Protein AF-A0A7C6BH05-F1 (afdb_monomer_lite)

Sequence (116 aa):
MIFLFEEFIKAKMDMLSDTINSKFELVKWKLFDVQINGGLKETCELTLNGVPYSNLNSAAKVQAGLDIINTMSAIYEVTAPIFIDNREGVNEIPSMDAQIINLIVTKDDEIKVEVA

Foldseek 3Di:
DVVVVLVVVVVVQVVVQCVVQVLFDFKGWDQWDQDPVRDIDGDTFIDGPNHTLVPDDPQVVQQSVQRVVQSVCVVVVHEDEDEDPPQVVYDDHPDHPYHYDYDHDDPDPDDDDDDD

pLDDT: mean 92.69, std 4.48, range [70.56, 97.38]

Secondary structure (DSSP, 8-state):
-HHHHHHHHHHHHHHHHHHHHTS-SSEEEEEEEE-TTS-EEEEEEEEETTEEGGG--HHHHHHHHHHHHHHHHHHHT----EEETTGGG-S-----SS-EEE------SS------

Radius of gyration: 19.21 Å; chains: 1; bounding box: 48×20×57 Å

Structure (mmCIF, N/CA/C/O backbone):
data_AF-A0A7C6BH05-F1
#
_entry.id   AF-A0A7C6BH05-F1
#
loop_
_atom_site.group_PDB
_atom_site.id
_atom_site.type_symbol
_atom_site.label_atom_id
_atom_site.label_alt_id
_atom_site.label_comp_id
_atom_site.label_asym_id
_atom_site.label_entity_id
_atom_site.label_seq_id
_atom_site.pdbx_PDB_ins_code
_atom_site.Cartn_x
_atom_site.Cartn_y
_atom_site.Cartn_z
_atom_site.occupancy
_atom_site.B_iso_or_equiv
_atom_site.auth_seq_id
_atom_site.auth_comp_id
_atom_site.auth_asym_id
_atom_site.auth_atom_id
_atom_site.pdbx_PDB_model_num
ATOM 1 N N . MET A 1 1 ? -22.253 6.298 33.445 1.00 70.56 1 MET A N 1
ATOM 2 C CA . MET A 1 1 ? -22.791 6.907 32.207 1.00 70.56 1 MET A CA 1
ATOM 3 C C . MET A 1 1 ? -21.663 7.340 31.274 1.00 70.56 1 MET A C 1
ATOM 5 O O . MET A 1 1 ? -21.653 6.856 30.157 1.00 70.56 1 MET A O 1
ATOM 9 N N . ILE A 1 2 ? -20.679 8.129 31.734 1.00 83.62 2 ILE A N 1
ATOM 10 C CA . ILE A 1 2 ? -19.485 8.524 30.945 1.00 83.62 2 ILE A CA 1
ATOM 11 C C . ILE A 1 2 ? -18.698 7.311 30.413 1.00 83.62 2 ILE A C 1
ATOM 13 O O . ILE A 1 2 ? -18.472 7.224 29.215 1.00 83.62 2 ILE A O 1
ATOM 17 N N . PHE A 1 3 ? -18.419 6.320 31.266 1.00 84.75 3 PHE A N 1
ATOM 18 C CA . PHE A 1 3 ? -17.735 5.079 30.869 1.00 84.75 3 PHE A CA 1
ATOM 19 C C . PHE A 1 3 ? -18.395 4.352 29.678 1.00 84.75 3 PHE A C 1
ATOM 21 O O . PHE A 1 3 ? -17.718 3.937 28.748 1.00 84.75 3 PHE A O 1
ATOM 28 N N . LEU A 1 4 ? -19.731 4.249 29.662 1.00 89.88 4 LEU A N 1
ATOM 29 C CA . LEU A 1 4 ? -20.449 3.570 28.576 1.00 89.88 4 LEU A CA 1
ATOM 30 C C . LEU A 1 4 ? -20.361 4.347 27.252 1.00 89.88 4 LEU A C 1
ATOM 32 O O . LEU A 1 4 ? -20.311 3.743 26.185 1.00 89.88 4 LEU A O 1
ATOM 36 N N . PHE A 1 5 ? -20.330 5.682 27.315 1.00 88.62 5 PHE A N 1
ATOM 37 C CA . PHE A 1 5 ? -20.104 6.511 26.131 1.00 88.62 5 PHE A CA 1
ATOM 38 C C . PHE A 1 5 ? -18.683 6.341 25.585 1.00 88.62 5 PHE A C 1
ATOM 40 O O . PHE A 1 5 ? -18.516 6.243 24.373 1.00 88.62 5 PHE A O 1
ATOM 47 N N . GLU A 1 6 ? -17.676 6.266 26.456 1.00 85.06 6 GLU A N 1
ATOM 48 C CA . GLU A 1 6 ? -16.287 6.015 26.055 1.00 85.06 6 GLU A CA 1
ATOM 49 C C . GLU A 1 6 ? -16.129 4.638 25.395 1.00 85.06 6 GLU A C 1
ATOM 51 O O . GLU A 1 6 ? -15.540 4.543 24.318 1.00 85.06 6 GLU A O 1
ATOM 56 N N . GLU A 1 7 ? -16.727 3.586 25.969 1.00 88.62 7 GLU A N 1
ATOM 57 C CA . GLU A 1 7 ? -16.726 2.251 25.356 1.00 88.62 7 GLU A CA 1
ATOM 58 C C . GLU A 1 7 ? -17.456 2.221 24.010 1.00 88.62 7 GLU A C 1
ATOM 60 O O . GLU A 1 7 ? -16.966 1.611 23.060 1.00 88.62 7 GLU A O 1
ATOM 65 N N . PHE A 1 8 ? -18.590 2.918 23.886 1.00 91.31 8 PHE A N 1
ATOM 66 C CA . PHE A 1 8 ? -19.301 3.029 22.613 1.00 91.31 8 PHE A CA 1
ATOM 67 C C . PHE A 1 8 ? -18.447 3.709 21.535 1.00 91.31 8 PHE A C 1
ATOM 69 O O . PHE A 1 8 ? -18.391 3.231 20.400 1.00 91.31 8 PHE A O 1
ATOM 76 N N . ILE A 1 9 ? -17.771 4.814 21.876 1.00 88.00 9 ILE A N 1
ATOM 77 C CA . ILE A 1 9 ? -16.883 5.515 20.939 1.00 88.00 9 ILE A CA 1
ATOM 78 C C . ILE A 1 9 ? -15.748 4.584 20.516 1.00 88.00 9 ILE A C 1
ATOM 80 O O . ILE A 1 9 ? -15.490 4.466 19.321 1.00 88.00 9 ILE A O 1
ATOM 84 N N . LYS A 1 10 ? -15.118 3.884 21.463 1.00 87.75 10 LYS A N 1
ATOM 85 C CA . LYS A 1 10 ? -14.042 2.937 21.164 1.00 87.75 10 LYS A CA 1
ATOM 86 C C . LYS A 1 10 ? -14.503 1.825 20.223 1.00 87.75 10 LYS A C 1
ATOM 88 O O . LYS A 1 10 ? -13.908 1.659 19.165 1.00 87.75 10 LYS A O 1
ATOM 93 N N . ALA A 1 11 ? -15.615 1.159 20.535 1.00 91.81 11 ALA A N 1
ATOM 94 C CA . ALA A 1 11 ? -16.168 0.104 19.689 1.00 91.81 11 ALA A CA 1
ATOM 95 C C . ALA A 1 11 ? -16.495 0.606 18.272 1.00 91.81 11 ALA A C 1
ATOM 97 O O . ALA A 1 11 ? -16.188 -0.061 17.286 1.00 91.81 11 ALA A O 1
ATOM 98 N N . LYS A 1 12 ? -17.065 1.812 18.146 1.00 91.94 12 LYS A N 1
ATOM 99 C CA . LYS A 1 12 ? -17.323 2.438 16.841 1.00 91.94 12 LYS A CA 1
ATOM 100 C C . LYS A 1 12 ? -16.030 2.658 16.046 1.00 91.94 12 LYS A C 1
ATOM 102 O O . LYS A 1 12 ? -16.024 2.447 14.834 1.00 91.94 12 LYS A O 1
ATOM 107 N N . MET A 1 13 ? -14.961 3.102 16.704 1.00 89.31 13 MET A N 1
ATOM 108 C CA . MET A 1 13 ? -13.676 3.357 16.048 1.00 89.31 13 MET A CA 1
ATOM 109 C C . MET A 1 13 ? -12.949 2.077 15.655 1.00 89.31 13 MET A C 1
ATOM 111 O O . MET A 1 13 ? -12.366 2.029 14.570 1.00 89.31 13 MET A O 1
ATOM 115 N N . ASP A 1 14 ? -13.043 1.037 16.479 1.00 90.81 14 ASP A N 1
ATOM 116 C CA . ASP A 1 14 ? -12.522 -0.290 16.157 1.00 90.81 14 ASP A CA 1
ATOM 117 C C . ASP A 1 14 ? -13.233 -0.836 14.907 1.00 90.81 14 ASP A C 1
ATOM 119 O O . ASP A 1 14 ? -12.581 -1.164 13.919 1.00 90.81 14 ASP A O 1
ATOM 123 N N . MET A 1 15 ? -14.571 -0.773 14.863 1.00 94.62 15 MET A N 1
ATOM 124 C CA . MET A 1 15 ? -15.352 -1.189 13.689 1.00 94.62 15 MET A CA 1
ATOM 125 C C . MET A 1 15 ? -14.996 -0.412 12.413 1.00 94.62 15 MET A C 1
ATOM 127 O O . MET A 1 15 ? -14.939 -0.989 11.323 1.00 94.62 15 MET A O 1
ATOM 131 N N . LEU A 1 16 ? -14.778 0.903 12.521 1.00 92.81 16 LEU A N 1
ATOM 132 C CA . LEU A 1 16 ? -14.379 1.731 11.381 1.00 92.81 16 LEU A CA 1
ATOM 133 C C . LEU A 1 16 ? -12.982 1.344 10.881 1.00 92.81 16 LEU A C 1
ATOM 135 O O . LEU A 1 16 ? -12.777 1.200 9.674 1.00 92.81 16 LEU A O 1
ATOM 139 N N . SER A 1 17 ? -12.047 1.146 11.810 1.00 92.94 17 SER A N 1
ATOM 140 C CA . SER A 1 17 ? -10.678 0.732 11.506 1.00 92.94 17 SER A CA 1
ATOM 141 C C . SER A 1 17 ? -10.660 -0.639 10.839 1.00 92.94 17 SER A C 1
ATOM 143 O O . SER A 1 17 ? -10.009 -0.796 9.810 1.00 92.94 17 SER A O 1
ATOM 145 N N . ASP A 1 18 ? -11.432 -1.600 11.345 1.00 95.75 18 ASP A N 1
ATOM 146 C CA . ASP A 1 18 ? -11.565 -2.936 10.759 1.00 95.75 18 ASP A CA 1
ATOM 147 C C . ASP A 1 18 ? -12.172 -2.879 9.356 1.00 95.75 18 ASP A C 1
ATOM 149 O O . ASP A 1 18 ? -11.672 -3.516 8.429 1.00 95.75 18 ASP A O 1
ATOM 153 N N . THR A 1 19 ? -13.210 -2.061 9.164 1.00 96.12 19 THR A N 1
ATOM 154 C CA . THR A 1 19 ? -13.851 -1.887 7.853 1.00 96.12 19 THR A CA 1
ATOM 155 C C . THR A 1 19 ? -12.861 -1.351 6.823 1.00 96.12 19 THR A C 1
ATOM 157 O O . THR A 1 19 ? -12.772 -1.893 5.722 1.00 96.12 19 THR A O 1
ATOM 160 N N . ILE A 1 20 ? -12.088 -0.319 7.171 1.00 95.31 20 ILE A N 1
ATOM 161 C CA . ILE A 1 20 ? -11.079 0.262 6.278 1.00 95.31 20 ILE A CA 1
ATOM 162 C C . ILE A 1 20 ? -9.959 -0.748 6.022 1.00 95.31 20 ILE A C 1
ATOM 164 O O . ILE A 1 20 ? -9.639 -1.037 4.873 1.00 95.31 20 ILE A O 1
ATOM 168 N N . ASN A 1 21 ? -9.419 -1.356 7.076 1.00 96.88 21 ASN A N 1
ATOM 169 C CA . ASN A 1 21 ? -8.314 -2.307 6.987 1.00 96.88 21 ASN A CA 1
ATOM 170 C C . ASN A 1 21 ? -8.676 -3.633 6.315 1.00 96.88 21 ASN A C 1
ATOM 172 O O . ASN A 1 21 ? -7.767 -4.356 5.913 1.00 96.88 21 ASN A O 1
ATOM 176 N N . SER A 1 22 ? -9.965 -3.953 6.175 1.00 96.94 22 SER A N 1
ATOM 177 C CA . SER A 1 22 ? -10.439 -5.102 5.393 1.00 96.94 22 SER A CA 1
ATOM 178 C C . SER A 1 22 ? -10.264 -4.928 3.881 1.00 96.94 22 SER A C 1
ATOM 180 O O . SER A 1 22 ? -10.376 -5.904 3.147 1.00 96.94 22 SER A O 1
ATOM 182 N N . LYS A 1 23 ? -10.017 -3.698 3.407 1.00 96.50 23 LYS A N 1
ATOM 183 C CA . LYS A 1 23 ? -9.832 -3.389 1.981 1.00 96.50 23 LYS A CA 1
ATOM 184 C C . LYS A 1 23 ? -8.390 -3.527 1.504 1.00 96.50 23 LYS A C 1
ATOM 186 O O . LYS A 1 23 ? -8.190 -3.668 0.309 1.00 96.50 23 LYS A O 1
ATOM 191 N N . PHE A 1 24 ? -7.432 -3.481 2.425 1.00 96.56 24 PHE A N 1
ATOM 192 C CA . PHE A 1 24 ? -6.000 -3.499 2.136 1.00 96.56 24 PHE A CA 1
ATOM 193 C C . PHE A 1 24 ? -5.409 -4.861 2.493 1.00 96.56 24 PHE A C 1
ATOM 195 O O . PHE A 1 24 ? -5.662 -5.386 3.589 1.00 96.56 24 PHE A O 1
ATOM 202 N N . GLU A 1 25 ? -4.598 -5.417 1.596 1.00 94.25 25 GLU A N 1
ATOM 203 C CA . GLU A 1 25 ? -3.981 -6.728 1.795 1.00 94.25 25 GLU A CA 1
ATOM 204 C C . GLU A 1 25 ? -2.744 -6.632 2.689 1.00 94.25 25 GLU A C 1
ATOM 206 O O . GLU A 1 25 ? -2.532 -7.489 3.551 1.00 94.25 25 GLU A O 1
ATOM 211 N N . LEU A 1 26 ? -1.952 -5.569 2.526 1.00 95.12 26 LEU A N 1
ATOM 212 C CA . LEU A 1 26 ? -0.657 -5.407 3.184 1.00 95.12 26 LEU A CA 1
ATOM 213 C C . LEU A 1 26 ? -0.686 -4.317 4.255 1.00 95.12 26 LEU A C 1
ATOM 215 O O . LEU A 1 26 ? -0.314 -4.557 5.408 1.00 95.12 26 LEU A O 1
ATOM 219 N N . VAL A 1 27 ? -1.098 -3.105 3.889 1.00 97.06 27 VAL A N 1
ATOM 220 C CA . VAL A 1 27 ? -1.032 -1.951 4.785 1.00 97.06 27 VAL A CA 1
ATOM 221 C C . VAL A 1 27 ? -2.176 -1.969 5.788 1.00 97.06 27 VAL A C 1
ATOM 223 O O . VAL A 1 27 ? -3.266 -2.488 5.541 1.00 97.06 27 VAL A O 1
ATOM 226 N N . LYS A 1 28 ? -1.930 -1.367 6.950 1.00 97.12 28 LYS A N 1
ATOM 227 C CA . LYS A 1 28 ? -2.948 -1.114 7.967 1.00 97.12 28 LYS A CA 1
ATOM 228 C C . LYS A 1 28 ? -2.940 0.354 8.347 1.00 97.12 28 LYS A C 1
ATOM 230 O O . LYS A 1 28 ? -1.892 0.935 8.620 1.00 97.12 28 LYS A O 1
ATOM 235 N N . TRP A 1 29 ? -4.124 0.934 8.396 1.00 96.19 29 TRP A N 1
ATOM 236 C CA . TRP A 1 29 ? -4.388 2.286 8.838 1.00 96.19 29 TRP A CA 1
ATOM 237 C C . TRP A 1 29 ? -4.716 2.286 10.319 1.00 96.19 29 TRP A C 1
ATOM 239 O O . TRP A 1 29 ? -5.667 1.646 10.778 1.00 96.19 29 TRP A O 1
ATOM 249 N N . LYS A 1 30 ? -3.927 3.048 11.062 1.00 93.62 30 LYS A N 1
ATOM 250 C CA . LYS A 1 30 ? -4.217 3.447 12.426 1.00 93.62 30 LYS A CA 1
ATOM 251 C C . LYS A 1 30 ? -4.937 4.786 12.366 1.00 93.62 30 LYS A C 1
ATOM 253 O O . LYS A 1 30 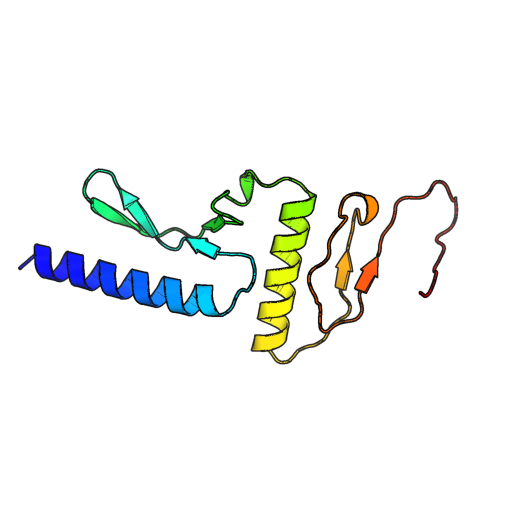? -4.347 5.797 11.996 1.00 93.62 30 LYS A O 1
ATOM 258 N N . LEU A 1 31 ? -6.223 4.774 12.694 1.00 93.56 31 LEU A N 1
ATOM 259 C CA . LEU A 1 31 ? -7.091 5.954 12.615 1.00 93.56 31 LEU A CA 1
ATOM 260 C C . LEU A 1 31 ? -7.228 6.669 13.964 1.00 93.56 31 LEU A C 1
ATOM 262 O O . LEU A 1 31 ? -7.648 7.820 14.030 1.00 93.56 31 LEU A O 1
ATOM 266 N N . PHE A 1 32 ? -6.859 5.995 15.057 1.00 91.38 32 PHE A N 1
ATOM 267 C CA . PHE A 1 32 ? -6.931 6.549 16.405 1.00 91.38 32 PHE A CA 1
ATOM 268 C C . PHE A 1 32 ? -5.735 6.095 17.246 1.00 91.38 32 PHE A C 1
ATOM 270 O O . PHE A 1 32 ? -5.233 4.979 17.114 1.00 91.38 32 PHE A O 1
ATOM 277 N N . ASP A 1 33 ? -5.281 6.987 18.117 1.00 89.88 33 ASP A N 1
ATOM 278 C CA . ASP A 1 33 ? -4.292 6.742 19.157 1.00 89.88 33 ASP A CA 1
ATOM 279 C C . ASP A 1 33 ? -4.984 6.602 20.509 1.00 89.88 33 ASP A C 1
ATOM 281 O O . ASP A 1 33 ? -5.815 7.436 20.875 1.00 89.88 33 ASP A O 1
ATOM 285 N N . VAL A 1 34 ? -4.593 5.587 21.281 1.00 86.44 34 VAL A N 1
ATOM 286 C CA . VAL A 1 34 ? -5.002 5.453 22.682 1.00 86.44 34 VAL A CA 1
ATOM 287 C C . VAL A 1 34 ? -3.960 6.149 23.550 1.00 86.44 34 VAL A C 1
ATOM 289 O O . VAL A 1 34 ? -2.804 5.735 23.620 1.00 86.44 34 VAL A O 1
ATOM 292 N N . GLN A 1 35 ? -4.364 7.233 24.202 1.00 86.06 35 GLN A N 1
ATOM 293 C CA . GLN A 1 35 ? -3.529 7.975 25.138 1.00 86.06 35 GLN A CA 1
ATOM 294 C C . GLN A 1 35 ? -3.360 7.211 26.460 1.00 86.06 35 GLN A C 1
ATOM 296 O O . GLN A 1 35 ? -4.148 6.331 26.799 1.00 86.06 35 GLN A O 1
ATOM 301 N N . ILE A 1 36 ? -2.350 7.589 27.252 1.00 85.81 36 ILE A N 1
ATOM 302 C CA . ILE A 1 36 ? -2.038 6.959 28.553 1.00 85.81 36 ILE A CA 1
ATOM 303 C C . ILE A 1 36 ? -3.23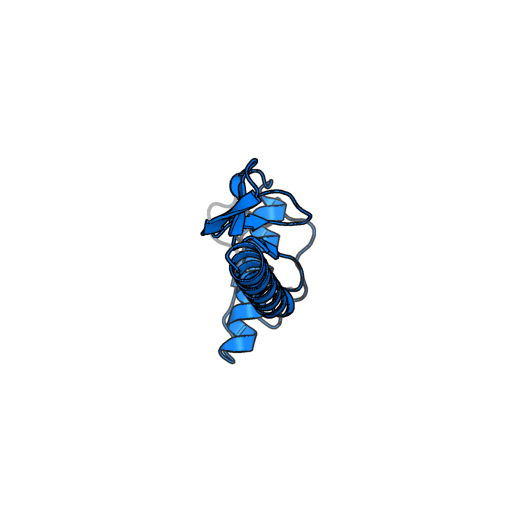4 7.013 29.519 1.00 85.81 36 ILE A C 1
ATOM 305 O O . ILE A 1 36 ? -3.431 6.111 30.326 1.00 85.81 36 ILE A O 1
ATOM 309 N N . ASN A 1 37 ? -4.052 8.061 29.423 1.00 83.62 37 ASN A N 1
ATOM 310 C CA . ASN A 1 37 ? -5.275 8.230 30.208 1.00 83.62 37 ASN A CA 1
ATOM 311 C C . ASN A 1 37 ? -6.488 7.458 29.643 1.00 83.62 37 ASN A C 1
ATOM 313 O O . ASN A 1 37 ? -7.591 7.640 30.144 1.00 83.62 37 ASN A O 1
ATOM 317 N N . GLY A 1 38 ? -6.312 6.643 28.598 1.00 78.94 38 GLY A N 1
ATOM 318 C CA . GLY A 1 38 ? -7.389 5.927 27.909 1.00 78.94 38 GLY A CA 1
ATOM 319 C C . GLY A 1 38 ? -8.176 6.770 26.901 1.00 78.94 38 GLY A C 1
ATOM 320 O O . GLY A 1 38 ? -9.052 6.237 26.224 1.00 78.94 38 GLY A O 1
ATOM 321 N N . GLY A 1 39 ? -7.861 8.062 26.762 1.00 84.31 39 GLY A N 1
ATOM 322 C CA . GLY A 1 39 ? -8.499 8.943 25.789 1.00 84.31 39 GLY A CA 1
ATOM 323 C C . GLY A 1 39 ? -8.132 8.574 24.352 1.00 84.31 39 GLY A C 1
ATOM 324 O O . GLY A 1 39 ? -6.994 8.201 24.067 1.00 84.31 39 GLY A O 1
ATOM 325 N N . LEU A 1 40 ? -9.088 8.706 23.434 1.00 86.19 40 LEU A N 1
ATOM 326 C CA . LEU A 1 40 ? -8.852 8.511 22.005 1.00 86.19 40 LEU A CA 1
ATOM 327 C C . LEU A 1 40 ? -8.459 9.833 21.347 1.00 86.19 40 LEU A C 1
ATOM 329 O O . LEU A 1 40 ? -9.112 10.857 21.543 1.00 86.19 40 LEU A O 1
ATOM 333 N N . LYS A 1 41 ? -7.399 9.801 20.542 1.00 89.19 41 LYS A N 1
ATOM 334 C CA . LYS A 1 41 ? -6.973 10.911 19.690 1.00 89.19 41 LYS A CA 1
ATOM 335 C C . LYS A 1 41 ? -7.089 10.492 18.233 1.00 89.19 41 LYS A C 1
ATOM 337 O O . LYS A 1 41 ? -6.499 9.491 17.844 1.00 89.19 41 LYS A O 1
ATOM 342 N N . GLU A 1 42 ? -7.809 11.268 17.432 1.00 89.25 42 GLU A N 1
ATOM 343 C CA . GLU A 1 42 ? -7.877 11.043 15.986 1.00 89.25 42 GLU A CA 1
ATOM 344 C C . GLU A 1 42 ? -6.479 11.161 15.363 1.00 89.25 42 GLU A C 1
ATOM 346 O O . GLU A 1 42 ? -5.706 12.073 15.676 1.00 89.25 42 GLU A O 1
ATOM 351 N N . THR A 1 43 ? -6.147 10.209 14.499 1.00 91.31 43 THR A N 1
ATOM 352 C CA . THR A 1 43 ? -4.907 10.169 13.726 1.00 91.31 43 THR A CA 1
ATOM 353 C C . THR A 1 43 ? -5.198 9.560 12.352 1.00 91.31 43 THR A C 1
ATOM 355 O O . THR A 1 43 ? -6.335 9.243 12.013 1.00 91.31 43 THR A O 1
ATOM 358 N N . CYS A 1 44 ? -4.184 9.444 11.513 1.00 92.88 44 CYS A N 1
ATOM 359 C CA . CYS A 1 44 ? -4.269 8.711 10.260 1.00 92.88 44 CYS A CA 1
ATOM 360 C C . CYS A 1 44 ? -2.847 8.326 9.876 1.00 92.88 44 CYS A C 1
ATOM 362 O O . CYS A 1 44 ? -2.127 9.084 9.227 1.00 92.88 44 CYS A O 1
ATOM 364 N N . GLU A 1 45 ? -2.412 7.178 10.374 1.00 95.00 45 GLU A N 1
ATOM 365 C CA . GLU A 1 45 ? -1.057 6.686 10.187 1.00 95.00 45 GLU A CA 1
ATOM 366 C C . GLU A 1 45 ? -1.096 5.352 9.451 1.00 95.00 45 GLU A C 1
ATOM 368 O O . GLU A 1 45 ? -1.729 4.391 9.893 1.00 95.00 45 GLU A O 1
ATOM 373 N N . LEU A 1 46 ? -0.404 5.296 8.316 1.00 96.88 46 LEU A N 1
ATOM 374 C CA . LEU A 1 46 ? -0.171 4.048 7.610 1.00 96.88 46 LEU A CA 1
ATOM 375 C C . LEU A 1 46 ? 0.926 3.266 8.326 1.00 96.88 46 LEU A C 1
ATOM 377 O O . LEU A 1 46 ? 1.998 3.794 8.632 1.00 96.88 46 LEU A O 1
ATOM 381 N N . THR A 1 47 ? 0.670 1.982 8.524 1.00 96.94 47 THR A N 1
ATOM 382 C CA . THR A 1 47 ? 1.625 1.017 9.053 1.00 96.94 47 THR A CA 1
ATOM 383 C C . THR A 1 47 ? 1.731 -0.182 8.119 1.00 96.94 47 THR A C 1
ATOM 385 O O . THR A 1 47 ? 0.759 -0.568 7.470 1.00 96.94 47 THR A O 1
ATOM 388 N N . LEU A 1 48 ? 2.912 -0.788 8.062 1.00 95.81 48 LEU A N 1
ATOM 389 C CA . LEU A 1 48 ? 3.136 -2.072 7.405 1.00 95.81 48 LEU A CA 1
ATOM 390 C C . LEU A 1 48 ? 3.807 -2.994 8.418 1.00 95.81 48 LEU A C 1
ATOM 392 O O . LEU A 1 48 ? 4.851 -2.645 8.969 1.00 95.81 48 LEU A O 1
ATOM 396 N N . ASN A 1 49 ? 3.185 -4.138 8.715 1.00 92.56 49 ASN A N 1
ATOM 397 C CA . ASN A 1 49 ? 3.643 -5.061 9.764 1.00 92.56 49 ASN A CA 1
ATOM 398 C C . ASN A 1 49 ? 3.898 -4.364 11.119 1.00 92.56 49 ASN A C 1
ATOM 400 O O . ASN A 1 49 ? 4.864 -4.659 11.818 1.00 92.56 49 ASN A O 1
ATOM 404 N N . GLY A 1 50 ? 3.049 -3.390 11.469 1.00 92.88 50 GLY A N 1
ATOM 405 C CA . GLY A 1 50 ? 3.154 -2.605 12.705 1.00 92.88 50 GLY A CA 1
ATOM 406 C C . GLY A 1 50 ? 4.214 -1.497 12.695 1.00 92.88 50 GLY A C 1
ATOM 407 O O . GLY A 1 50 ? 4.314 -0.753 13.668 1.00 92.88 50 GLY A O 1
ATOM 408 N N . VAL A 1 51 ? 4.983 -1.340 11.613 1.00 96.44 51 VAL A N 1
ATOM 409 C CA . VAL A 1 51 ? 5.977 -0.269 11.475 1.00 96.44 51 VAL A CA 1
ATOM 410 C C . VAL A 1 51 ? 5.337 0.948 10.795 1.00 96.44 51 VAL A C 1
ATOM 412 O O . VAL A 1 51 ? 4.781 0.794 9.704 1.00 96.44 51 VAL A O 1
ATOM 415 N N . PRO A 1 52 ? 5.418 2.157 11.385 1.00 96.69 52 PRO A N 1
ATOM 416 C CA . PRO A 1 52 ? 4.931 3.385 10.759 1.00 96.69 52 PRO A CA 1
ATOM 417 C C . PRO A 1 52 ? 5.589 3.677 9.412 1.00 96.69 52 PRO A C 1
ATOM 419 O O . PRO A 1 52 ? 6.798 3.491 9.261 1.00 96.69 52 PRO A O 1
ATOM 422 N N . TYR A 1 53 ? 4.824 4.222 8.462 1.00 96.38 53 TYR A N 1
ATOM 423 C CA . TYR A 1 53 ? 5.300 4.552 7.113 1.00 96.38 53 TYR A CA 1
ATOM 424 C C . TYR A 1 53 ? 6.579 5.402 7.102 1.00 96.38 53 TYR A C 1
ATOM 426 O O . TYR A 1 53 ? 7.482 5.179 6.293 1.00 96.38 53 TYR A O 1
ATOM 434 N N . SER A 1 54 ? 6.687 6.356 8.029 1.00 95.88 54 SER A N 1
ATOM 435 C CA . SER A 1 54 ? 7.867 7.214 8.196 1.00 95.88 54 SER A CA 1
ATOM 436 C C . SER A 1 54 ? 9.158 6.419 8.418 1.00 95.88 54 SER A C 1
ATOM 438 O O . SER A 1 54 ? 10.208 6.808 7.903 1.00 95.88 54 SER A O 1
ATOM 440 N N . ASN A 1 55 ? 9.056 5.274 9.095 1.00 97.38 55 ASN A N 1
ATOM 441 C CA . ASN A 1 55 ? 10.167 4.404 9.473 1.00 97.38 55 ASN A CA 1
ATOM 442 C C . ASN A 1 55 ? 10.382 3.230 8.506 1.00 97.38 55 ASN A C 1
ATOM 444 O O . ASN A 1 55 ? 11.297 2.433 8.708 1.00 97.38 55 ASN A O 1
ATOM 448 N N . LEU A 1 56 ? 9.559 3.097 7.462 1.00 96.06 56 LEU A N 1
ATOM 449 C CA . LEU A 1 56 ? 9.737 2.049 6.462 1.00 96.06 56 LEU A CA 1
ATOM 450 C C . LEU A 1 56 ? 10.985 2.301 5.606 1.00 96.06 56 LEU A C 1
ATOM 452 O O . LEU A 1 56 ? 11.311 3.439 5.246 1.00 96.06 56 LEU A O 1
ATOM 456 N N . ASN A 1 57 ? 11.655 1.209 5.233 1.00 94.50 57 ASN A N 1
ATOM 457 C CA . ASN A 1 57 ? 12.695 1.240 4.209 1.00 94.50 57 ASN A CA 1
ATOM 458 C C . ASN A 1 57 ? 12.079 1.482 2.814 1.00 94.50 57 ASN A C 1
ATOM 460 O O . ASN A 1 57 ? 10.863 1.398 2.635 1.00 94.50 57 ASN A O 1
ATOM 464 N N . SER A 1 58 ? 12.911 1.792 1.818 1.00 93.81 58 SER A N 1
ATOM 465 C CA . SER A 1 58 ? 12.433 2.150 0.475 1.00 93.81 58 SER A CA 1
ATOM 466 C C . SER A 1 58 ? 11.584 1.053 -0.175 1.00 93.81 58 SER A C 1
ATOM 468 O O . SER A 1 58 ? 10.529 1.356 -0.724 1.00 93.81 58 SER A O 1
ATOM 470 N N . ALA A 1 59 ? 11.980 -0.218 -0.052 1.00 93.50 59 ALA A N 1
ATOM 471 C CA . ALA A 1 59 ? 11.232 -1.339 -0.622 1.00 93.50 59 ALA A CA 1
ATOM 472 C C . ALA A 1 59 ? 9.835 -1.486 0.003 1.00 93.50 59 ALA A C 1
ATOM 474 O O . ALA A 1 59 ? 8.840 -1.594 -0.709 1.00 93.50 59 ALA A O 1
ATOM 475 N N . ALA A 1 60 ? 9.748 -1.401 1.330 1.00 94.69 60 ALA A N 1
ATOM 476 C CA . ALA A 1 60 ? 8.492 -1.449 2.068 1.00 94.69 60 ALA A CA 1
ATOM 477 C C . ALA A 1 60 ? 7.577 -0.256 1.745 1.00 94.69 60 ALA A C 1
ATOM 479 O O . ALA A 1 60 ? 6.360 -0.415 1.686 1.00 94.69 60 ALA A O 1
ATOM 480 N N . LYS A 1 61 ? 8.142 0.933 1.490 1.00 95.25 61 LYS A N 1
ATOM 481 C CA . LYS A 1 61 ? 7.367 2.099 1.026 1.00 95.25 61 LYS A CA 1
ATOM 482 C C . LYS A 1 61 ? 6.758 1.863 -0.353 1.00 95.25 61 LYS A C 1
ATOM 484 O O . LYS A 1 61 ? 5.590 2.187 -0.549 1.00 95.25 61 LYS A O 1
ATOM 489 N N . VAL A 1 62 ? 7.514 1.265 -1.277 1.00 95.56 62 VAL A N 1
ATOM 490 C CA . VAL A 1 62 ? 6.997 0.893 -2.603 1.00 95.56 62 VAL A CA 1
ATOM 491 C C . VAL A 1 62 ? 5.883 -0.147 -2.476 1.00 95.56 62 VAL A C 1
ATOM 493 O O . VAL A 1 62 ? 4.813 0.056 -3.038 1.00 95.56 62 VAL A O 1
ATOM 496 N N . GLN A 1 63 ? 6.075 -1.205 -1.684 1.00 94.88 63 GLN A N 1
ATOM 497 C CA . GLN A 1 63 ? 5.037 -2.217 -1.446 1.00 94.88 63 GLN A CA 1
ATOM 498 C C . GLN A 1 63 ? 3.759 -1.618 -0.845 1.00 94.88 63 GLN A C 1
ATOM 500 O O . GLN A 1 63 ? 2.663 -1.926 -1.307 1.00 94.88 63 GLN A O 1
ATOM 505 N N . ALA A 1 64 ? 3.896 -0.717 0.133 1.00 95.88 64 ALA A N 1
ATOM 506 C CA . ALA A 1 64 ? 2.763 -0.003 0.712 1.00 95.88 64 ALA A CA 1
ATOM 507 C C . ALA A 1 64 ? 2.018 0.848 -0.332 1.00 95.88 64 ALA A C 1
ATOM 509 O O . ALA A 1 64 ? 0.790 0.841 -0.372 1.00 95.88 64 ALA A O 1
ATOM 510 N N . GLY A 1 65 ? 2.751 1.553 -1.199 1.00 95.81 65 GLY A N 1
ATOM 511 C CA . GLY A 1 65 ? 2.163 2.316 -2.300 1.00 95.81 65 GLY A CA 1
ATOM 512 C C . GLY A 1 65 ? 1.421 1.432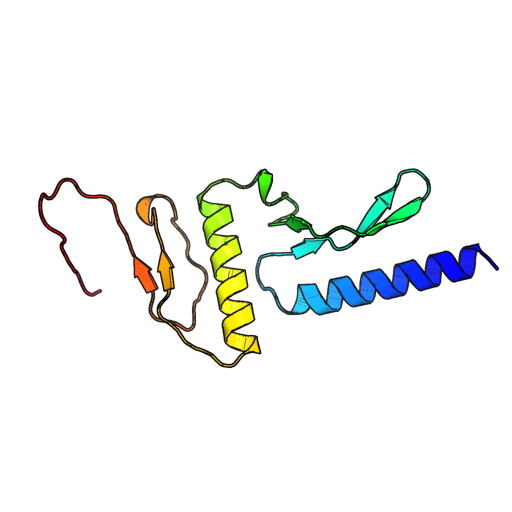 -3.305 1.00 95.81 65 GLY A C 1
ATOM 513 O O . GLY A 1 65 ? 0.326 1.786 -3.730 1.00 95.81 65 GLY A O 1
ATOM 514 N N . LEU A 1 66 ? 1.981 0.269 -3.645 1.00 96.12 66 LEU A N 1
ATOM 515 C CA . LEU A 1 66 ? 1.359 -0.682 -4.568 1.00 96.12 66 LEU A CA 1
ATOM 516 C C . LEU A 1 66 ? 0.060 -1.268 -4.008 1.00 96.12 66 LEU A C 1
ATOM 518 O O . LEU A 1 66 ? -0.928 -1.307 -4.730 1.00 96.12 66 LEU A O 1
ATOM 522 N N . ASP A 1 67 ? 0.017 -1.635 -2.727 1.00 96.38 67 ASP A N 1
ATOM 523 C CA . ASP A 1 67 ? -1.217 -2.106 -2.078 1.00 96.38 67 ASP A CA 1
ATOM 524 C C . ASP A 1 67 ? -2.315 -1.030 -2.079 1.00 96.38 67 ASP A C 1
ATOM 526 O O . ASP A 1 67 ? -3.478 -1.307 -2.380 1.00 96.38 67 ASP A O 1
ATOM 530 N N . ILE A 1 68 ? -1.943 0.233 -1.830 1.00 96.44 68 ILE A N 1
ATOM 531 C CA . ILE A 1 68 ? -2.874 1.364 -1.927 1.00 96.44 68 ILE A CA 1
ATOM 532 C C . ILE A 1 68 ? -3.390 1.522 -3.357 1.00 96.44 68 ILE A C 1
ATOM 534 O O . ILE A 1 68 ? -4.596 1.669 -3.545 1.00 96.44 68 ILE A O 1
ATOM 538 N N . ILE A 1 69 ? -2.506 1.490 -4.359 1.00 96.56 69 ILE A N 1
ATOM 539 C CA . ILE A 1 69 ? -2.909 1.593 -5.765 1.00 96.56 69 ILE A CA 1
ATOM 540 C C . ILE A 1 69 ? -3.862 0.450 -6.115 1.00 96.56 69 ILE A C 1
ATOM 542 O O . ILE A 1 69 ? -4.933 0.723 -6.642 1.00 96.56 69 ILE A O 1
ATOM 546 N N . ASN A 1 70 ? -3.528 -0.795 -5.769 1.00 95.12 70 ASN A N 1
ATOM 547 C CA . ASN A 1 70 ? -4.366 -1.961 -6.052 1.00 95.12 70 ASN A CA 1
ATOM 548 C C . ASN A 1 70 ? -5.760 -1.818 -5.422 1.00 95.12 70 ASN A C 1
ATOM 550 O O . ASN A 1 70 ? -6.780 -1.970 -6.093 1.00 95.12 70 ASN A O 1
ATOM 554 N N . THR A 1 71 ? -5.800 -1.426 -4.146 1.00 95.88 71 THR A N 1
ATOM 555 C CA . THR A 1 71 ? -7.045 -1.209 -3.400 1.00 95.88 71 THR A CA 1
ATOM 556 C C . THR A 1 71 ? -7.900 -0.111 -4.038 1.00 95.88 71 THR A C 1
ATOM 558 O O . THR A 1 71 ? -9.103 -0.287 -4.228 1.00 95.88 71 THR A O 1
ATOM 561 N N . MET A 1 72 ? -7.298 1.028 -4.391 1.00 96.12 72 MET A N 1
ATOM 562 C CA . MET A 1 72 ? -8.022 2.146 -5.003 1.00 96.12 72 MET A CA 1
ATOM 563 C C . MET A 1 72 ? -8.510 1.794 -6.409 1.00 96.12 72 MET A C 1
ATOM 565 O O . MET A 1 72 ? -9.665 2.060 -6.730 1.00 96.12 72 MET A O 1
ATOM 569 N N . SER A 1 73 ? -7.671 1.151 -7.221 1.00 96.12 73 SER A N 1
ATOM 570 C CA . SER A 1 73 ? -8.038 0.652 -8.548 1.00 96.12 73 SER A CA 1
ATOM 571 C C . SER A 1 73 ? -9.246 -0.283 -8.484 1.00 96.12 73 SER A C 1
ATOM 573 O O . SER A 1 73 ? -10.185 -0.110 -9.257 1.00 96.12 73 SER A O 1
ATOM 575 N N . ALA A 1 74 ? -9.280 -1.204 -7.514 1.00 94.25 74 ALA A N 1
ATOM 576 C CA . ALA A 1 74 ? -10.411 -2.106 -7.305 1.00 94.25 74 ALA A CA 1
ATOM 577 C C . ALA A 1 74 ? -11.690 -1.375 -6.857 1.00 94.25 74 ALA A C 1
ATOM 579 O O .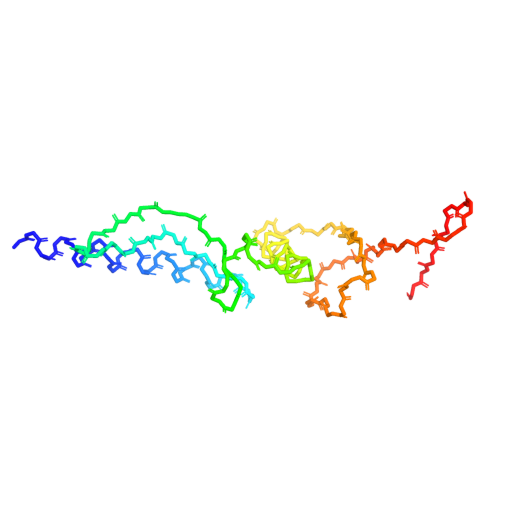 ALA A 1 74 ? -12.774 -1.689 -7.337 1.00 94.25 74 ALA A O 1
ATOM 580 N N . ILE A 1 75 ? -11.583 -0.387 -5.957 1.00 95.25 75 ILE A N 1
ATOM 581 C CA . ILE A 1 75 ? -12.736 0.403 -5.480 1.00 95.25 75 ILE A CA 1
ATOM 582 C C . ILE A 1 75 ? -13.362 1.228 -6.607 1.00 95.25 75 ILE A C 1
ATOM 584 O O . ILE A 1 75 ? -14.585 1.347 -6.671 1.00 95.25 75 ILE A O 1
ATOM 588 N N . TYR A 1 76 ? -12.530 1.831 -7.454 1.00 96.25 76 TYR A N 1
ATOM 589 C CA . TYR A 1 76 ? -12.985 2.721 -8.520 1.00 96.25 76 TYR A CA 1
ATOM 590 C C . TYR A 1 76 ? -13.193 2.016 -9.862 1.00 96.25 76 TYR A C 1
ATOM 592 O O . TYR A 1 76 ? -13.608 2.674 -10.811 1.00 96.25 76 TYR A O 1
ATOM 600 N N . GLU A 1 77 ? -12.915 0.712 -9.942 1.00 95.75 77 GLU A N 1
ATOM 601 C CA . GLU A 1 77 ? -12.983 -0.082 -11.174 1.00 95.75 77 GLU A CA 1
ATOM 602 C C . GLU A 1 77 ? -12.147 0.540 -12.311 1.00 95.75 77 GLU A C 1
ATOM 604 O O . GLU A 1 77 ? -12.555 0.593 -13.473 1.00 95.75 77 GLU A O 1
ATOM 609 N N . VAL A 1 78 ? -10.959 1.047 -11.964 1.00 95.06 78 VAL A N 1
ATOM 610 C CA . VAL A 1 78 ? -10.029 1.690 -12.899 1.00 95.06 78 VAL A CA 1
ATOM 611 C C . VAL A 1 78 ? -8.746 0.882 -12.992 1.00 95.06 78 VAL A C 1
ATOM 613 O O . VAL A 1 78 ? -8.107 0.596 -11.984 1.00 95.06 78 VAL A O 1
ATOM 616 N N . THR A 1 79 ? -8.310 0.620 -14.222 1.00 93.94 79 THR A N 1
ATOM 617 C CA . THR A 1 79 ? -6.998 0.039 -14.511 1.00 93.94 79 THR A CA 1
ATOM 618 C C . THR A 1 79 ? -6.142 1.059 -15.253 1.00 93.94 79 THR A C 1
ATOM 620 O O . THR A 1 79 ? -6.542 1.585 -16.293 1.00 93.94 79 THR A O 1
ATOM 623 N N . ALA A 1 80 ? -4.946 1.328 -14.734 1.00 94.19 80 ALA A N 1
ATOM 624 C CA . ALA A 1 80 ? -3.955 2.201 -15.357 1.00 94.19 80 ALA A CA 1
ATOM 625 C C . ALA A 1 80 ? -2.550 1.590 -15.226 1.00 94.19 80 ALA A C 1
ATOM 627 O O . ALA A 1 80 ? -2.297 0.888 -14.245 1.00 94.19 80 ALA A O 1
ATOM 628 N N . PRO A 1 81 ? -1.627 1.848 -16.173 1.00 95.50 81 PRO A N 1
ATOM 629 C CA . PRO A 1 81 ? -0.243 1.411 -16.038 1.00 95.50 81 PRO A CA 1
ATOM 630 C C . PRO A 1 81 ? 0.413 1.986 -14.780 1.00 95.50 81 PRO A C 1
ATOM 632 O O . PRO A 1 81 ? 0.245 3.165 -14.462 1.00 95.50 81 PRO A O 1
ATOM 635 N N . ILE A 1 82 ? 1.195 1.159 -14.092 1.00 96.31 82 ILE A N 1
ATOM 636 C CA . ILE A 1 82 ? 1.867 1.519 -12.845 1.00 96.31 82 ILE A CA 1
ATOM 637 C C . ILE A 1 82 ? 3.360 1.619 -13.111 1.00 96.31 82 ILE A C 1
ATOM 639 O O . ILE A 1 82 ? 4.003 0.641 -13.486 1.00 96.31 82 ILE A O 1
ATOM 643 N N . PHE A 1 83 ? 3.912 2.805 -12.883 1.00 95.94 83 PHE A N 1
ATOM 644 C CA . PHE A 1 83 ? 5.340 3.061 -12.999 1.00 95.94 83 PHE A CA 1
ATOM 645 C C . PHE A 1 83 ? 6.003 2.865 -11.640 1.00 95.94 83 PHE A C 1
ATOM 647 O O . PHE A 1 83 ? 5.628 3.516 -10.665 1.00 95.94 83 PHE A O 1
ATOM 654 N N . ILE A 1 84 ? 6.992 1.977 -11.582 1.00 95.19 84 ILE A N 1
ATOM 655 C CA . ILE A 1 84 ? 7.781 1.732 -10.376 1.00 95.19 84 ILE A CA 1
ATOM 656 C C . ILE A 1 84 ? 9.168 2.320 -10.593 1.00 95.19 84 ILE A C 1
ATOM 658 O O . ILE A 1 84 ? 9.960 1.776 -11.362 1.00 95.19 84 ILE A O 1
ATOM 662 N N . ASP A 1 85 ? 9.439 3.428 -9.908 1.00 93.19 85 ASP A N 1
ATOM 663 C CA . ASP A 1 85 ? 10.761 4.049 -9.856 1.00 93.19 85 ASP A CA 1
ATOM 664 C C . ASP A 1 85 ? 11.681 3.352 -8.844 1.00 93.19 85 ASP A C 1
ATOM 666 O O . ASP A 1 85 ? 11.207 2.763 -7.867 1.00 93.19 85 ASP A O 1
ATOM 670 N N . ASN A 1 86 ? 12.995 3.422 -9.073 1.00 91.19 86 ASN A N 1
ATOM 671 C CA . ASN A 1 86 ? 14.025 2.699 -8.316 1.00 91.19 86 ASN A CA 1
ATOM 672 C C . ASN A 1 86 ? 13.715 1.197 -8.198 1.00 91.19 86 ASN A C 1
ATOM 674 O O . ASN A 1 86 ? 13.840 0.593 -7.121 1.00 91.19 86 ASN A O 1
ATOM 678 N N . ARG A 1 87 ? 13.254 0.584 -9.296 1.00 93.31 87 ARG A N 1
ATOM 679 C CA . ARG A 1 87 ? 12.796 -0.809 -9.308 1.00 93.31 87 ARG A CA 1
ATOM 680 C C . ARG A 1 87 ? 13.890 -1.784 -8.866 1.00 93.31 87 ARG A C 1
ATOM 682 O O . ARG A 1 87 ? 13.568 -2.828 -8.300 1.00 93.31 87 ARG A O 1
ATOM 689 N N . GLU A 1 88 ? 15.161 -1.459 -9.080 1.00 91.25 88 GLU A N 1
ATOM 690 C CA . GLU A 1 88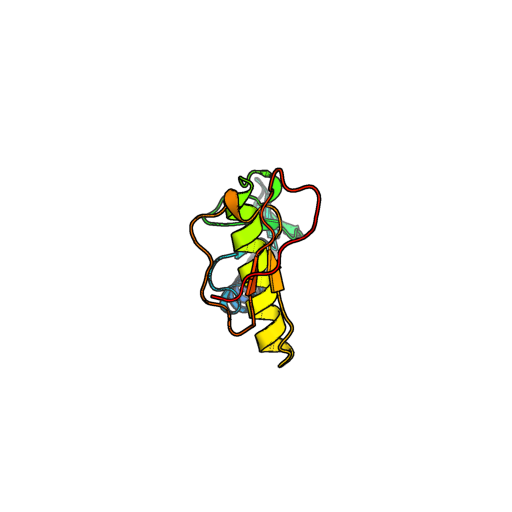 ? 16.318 -2.243 -8.640 1.00 91.25 88 GLU A CA 1
ATOM 691 C C . GLU A 1 88 ? 16.411 -2.411 -7.114 1.00 91.25 88 GLU A C 1
ATOM 693 O O . GLU A 1 88 ? 17.041 -3.352 -6.636 1.00 91.25 88 GLU A O 1
ATOM 698 N N . GLY A 1 89 ? 15.766 -1.532 -6.340 1.00 89.88 89 GLY A N 1
ATOM 699 C CA . GLY A 1 89 ? 15.741 -1.581 -4.878 1.00 89.88 89 GLY A CA 1
ATOM 700 C C . GLY A 1 89 ? 14.636 -2.458 -4.282 1.00 89.88 89 GLY A C 1
ATOM 701 O O . GLY A 1 89 ? 14.520 -2.530 -3.057 1.00 89.88 89 GLY A O 1
ATOM 702 N N . VAL A 1 90 ? 13.803 -3.097 -5.110 1.00 91.94 90 VAL A N 1
ATOM 703 C CA . VAL A 1 90 ? 12.600 -3.824 -4.677 1.00 91.94 90 VAL A CA 1
ATOM 704 C C . VAL A 1 90 ? 12.636 -5.247 -5.221 1.00 91.94 90 VAL A C 1
ATOM 706 O O . VAL A 1 90 ? 12.579 -5.449 -6.423 1.00 91.94 90 VAL A O 1
ATOM 709 N N . ASN A 1 91 ? 12.698 -6.269 -4.371 1.00 88.19 91 ASN A N 1
ATOM 710 C CA . ASN A 1 91 ? 12.726 -7.654 -4.869 1.00 88.19 91 ASN A CA 1
ATOM 711 C C . ASN A 1 91 ? 11.324 -8.196 -5.157 1.00 88.19 91 ASN A C 1
ATOM 713 O O . ASN A 1 91 ? 11.101 -8.846 -6.177 1.00 88.19 91 ASN A O 1
ATOM 717 N N . GLU A 1 92 ? 10.378 -7.892 -4.273 1.00 88.50 92 GLU A N 1
ATOM 718 C CA . GLU A 1 92 ? 9.029 -8.447 -4.298 1.00 88.50 92 GLU A CA 1
ATOM 719 C C . GLU A 1 92 ? 8.013 -7.351 -4.608 1.00 88.50 92 GLU A C 1
ATOM 721 O O . GLU A 1 92 ? 7.920 -6.353 -3.886 1.00 88.50 92 GLU A O 1
ATOM 726 N N . ILE A 1 93 ? 7.247 -7.563 -5.677 1.00 90.56 93 ILE A N 1
ATOM 727 C CA . ILE A 1 93 ? 6.073 -6.764 -6.025 1.00 90.56 93 ILE A CA 1
ATOM 728 C C . ILE A 1 93 ? 4.844 -7.615 -5.675 1.00 90.56 93 ILE A C 1
ATOM 730 O O . ILE A 1 93 ? 4.812 -8.783 -6.074 1.00 90.56 93 ILE A O 1
ATOM 734 N N . PRO A 1 94 ? 3.847 -7.077 -4.946 1.00 90.50 94 PRO A N 1
ATOM 735 C CA . PRO A 1 94 ? 2.559 -7.748 -4.791 1.00 90.50 94 PRO A CA 1
ATOM 736 C C . PRO A 1 94 ? 1.900 -8.023 -6.150 1.00 90.50 94 PRO A C 1
ATOM 738 O O . PRO A 1 94 ? 2.263 -7.437 -7.169 1.00 90.50 94 PRO A O 1
ATOM 741 N N . SER A 1 95 ? 0.915 -8.920 -6.173 1.00 90.50 95 SER A N 1
ATOM 742 C CA . SER A 1 95 ? 0.123 -9.143 -7.384 1.00 90.50 95 SER A CA 1
ATOM 743 C C . SER A 1 95 ? -0.650 -7.872 -7.734 1.00 90.50 95 SER A C 1
ATOM 745 O O . SER A 1 95 ? -1.340 -7.322 -6.882 1.00 90.50 95 SER A O 1
ATOM 747 N N . MET A 1 96 ? -0.547 -7.423 -8.985 1.00 93.50 96 MET A N 1
ATOM 748 C CA . MET A 1 96 ? -1.200 -6.207 -9.471 1.00 93.50 96 MET A CA 1
ATOM 749 C C . MET A 1 96 ? -2.029 -6.534 -10.708 1.00 93.50 96 MET A C 1
ATOM 751 O O . MET A 1 96 ? -1.507 -7.115 -11.658 1.00 93.50 96 MET A O 1
ATOM 755 N N . ASP A 1 97 ? -3.294 -6.119 -10.725 1.00 93.25 97 ASP A N 1
ATOM 756 C CA . ASP A 1 97 ? -4.168 -6.246 -11.900 1.00 93.25 97 ASP A CA 1
ATOM 757 C C . ASP A 1 97 ? -3.990 -5.051 -12.857 1.00 93.25 97 ASP A C 1
ATOM 759 O O . ASP A 1 97 ? -4.908 -4.282 -13.144 1.00 93.25 97 ASP A O 1
ATOM 763 N N . ALA A 1 98 ? -2.741 -4.814 -13.264 1.00 94.50 98 ALA A N 1
ATOM 764 C CA . ALA A 1 98 ? -2.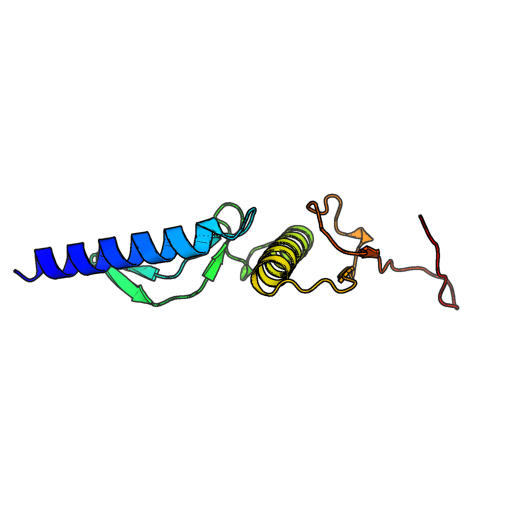349 -3.704 -14.124 1.00 94.50 98 ALA A CA 1
ATOM 765 C C . ALA A 1 98 ? -1.007 -3.979 -14.813 1.00 94.50 98 ALA A C 1
ATOM 767 O O . ALA A 1 98 ? -0.180 -4.754 -14.330 1.00 94.50 98 ALA A O 1
ATOM 768 N N . GLN A 1 99 ? -0.748 -3.283 -15.924 1.00 95.12 99 GLN A N 1
ATOM 769 C CA . GLN A 1 99 ? 0.578 -3.285 -16.536 1.00 95.12 99 GLN A CA 1
ATOM 770 C C . GLN A 1 99 ? 1.590 -2.622 -15.594 1.00 95.12 99 GLN A C 1
ATOM 772 O O . GLN A 1 99 ? 1.418 -1.463 -15.212 1.00 95.12 99 GLN A O 1
ATOM 777 N N . ILE A 1 100 ? 2.672 -3.333 -15.279 1.00 95.31 100 ILE A N 1
ATOM 778 C CA . ILE A 1 100 ? 3.802 -2.790 -14.522 1.00 95.31 100 ILE A CA 1
ATOM 779 C C . ILE A 1 100 ? 4.884 -2.306 -15.484 1.00 95.31 100 ILE A C 1
ATOM 781 O O . ILE A 1 100 ? 5.359 -3.061 -16.331 1.00 95.31 100 ILE A O 1
ATOM 785 N N . ILE A 1 101 ? 5.297 -1.052 -15.320 1.00 95.75 101 ILE A N 1
ATOM 786 C CA . ILE A 1 101 ? 6.410 -0.435 -16.037 1.00 95.75 101 ILE A CA 1
ATOM 787 C C . ILE A 1 101 ? 7.535 -0.192 -15.034 1.00 95.75 101 ILE A C 1
ATOM 789 O O . ILE A 1 101 ? 7.421 0.611 -14.108 1.00 95.75 101 ILE A O 1
ATOM 793 N N . ASN A 1 102 ? 8.628 -0.922 -15.220 1.00 95.00 102 ASN A N 1
ATOM 794 C CA . ASN A 1 102 ? 9.794 -0.888 -14.351 1.00 95.00 102 ASN A CA 1
ATOM 795 C C . ASN A 1 102 ? 10.767 0.193 -14.824 1.00 95.00 102 ASN A C 1
ATOM 797 O O . ASN A 1 102 ? 11.249 0.126 -15.953 1.00 95.00 102 ASN A O 1
ATOM 801 N N . LEU A 1 103 ? 11.085 1.156 -13.961 1.00 94.94 103 LEU A N 1
ATOM 802 C CA . LEU A 1 103 ? 12.131 2.140 -14.222 1.00 94.94 103 LEU A CA 1
ATOM 803 C C . LEU A 1 103 ? 13.395 1.707 -13.481 1.00 94.94 103 LEU A C 1
ATOM 805 O O . LEU A 1 103 ? 13.382 1.533 -12.261 1.00 94.94 103 LEU A O 1
ATOM 809 N N . ILE A 1 104 ? 14.463 1.480 -14.244 1.00 93.56 104 ILE A N 1
ATOM 810 C CA . ILE A 1 104 ? 15.736 0.949 -13.755 1.00 93.56 104 ILE A CA 1
ATOM 811 C C . ILE A 1 104 ? 16.843 1.910 -14.170 1.00 93.56 104 ILE A C 1
ATOM 813 O O . ILE A 1 104 ? 16.910 2.327 -15.328 1.00 93.56 104 ILE A O 1
ATOM 817 N N . VAL A 1 105 ? 17.730 2.242 -13.233 1.00 92.75 105 VAL A N 1
ATOM 818 C CA . VAL A 1 105 ? 18.900 3.075 -13.523 1.00 92.75 105 VAL A CA 1
ATOM 819 C C . VAL A 1 105 ? 19.894 2.341 -14.432 1.00 92.75 105 VAL A C 1
ATOM 821 O O . VAL A 1 105 ? 20.273 1.195 -14.180 1.00 92.75 105 VAL A O 1
ATOM 824 N N . THR A 1 106 ? 20.364 3.011 -15.485 1.00 93.88 106 THR A N 1
ATOM 825 C CA . THR A 1 106 ? 21.397 2.490 -16.393 1.00 93.88 106 THR A CA 1
ATOM 826 C C . THR A 1 106 ? 22.518 3.512 -16.593 1.00 93.88 106 THR A C 1
ATOM 828 O O . THR A 1 106 ? 22.441 4.652 -16.136 1.00 93.88 106 THR A O 1
ATOM 831 N N . LYS A 1 107 ? 23.606 3.085 -17.245 1.00 95.94 107 LYS A N 1
ATOM 832 C CA . LYS A 1 107 ? 24.700 3.968 -17.694 1.00 95.94 107 LYS A CA 1
ATOM 833 C C . LYS A 1 107 ? 24.585 4.339 -19.174 1.00 95.94 107 LYS A C 1
ATOM 835 O O . LYS A 1 107 ? 25.534 4.880 -19.728 1.00 95.94 107 LYS A O 1
ATOM 840 N N . ASP A 1 108 ? 23.488 3.955 -19.816 1.00 94.75 108 ASP A N 1
ATOM 841 C CA . ASP A 1 108 ? 23.291 4.210 -21.235 1.00 94.75 108 ASP A CA 1
ATOM 842 C C . ASP A 1 108 ? 22.972 5.691 -21.458 1.00 94.75 108 ASP A C 1
ATOM 844 O O . ASP A 1 108 ? 22.234 6.292 -20.679 1.00 94.75 108 ASP A O 1
ATOM 848 N N . ASP A 1 109 ? 23.504 6.267 -22.536 1.00 94.56 109 ASP A N 1
ATOM 849 C CA . ASP A 1 109 ? 23.248 7.670 -22.891 1.00 94.56 109 ASP A CA 1
ATOM 850 C C . ASP A 1 109 ? 21.827 7.882 -23.455 1.00 94.56 109 ASP A C 1
ATOM 852 O O . ASP A 1 109 ? 21.303 8.996 -23.439 1.00 94.56 109 ASP A O 1
ATOM 856 N N . GLU A 1 110 ? 21.189 6.811 -23.941 1.00 95.69 110 GLU A N 1
ATOM 857 C CA . GLU A 1 110 ? 19.844 6.819 -24.521 1.00 95.69 110 GLU A CA 1
ATOM 858 C C . GLU A 1 110 ? 18.887 5.905 -23.741 1.00 95.69 110 GLU A C 1
ATOM 860 O O . GLU A 1 110 ? 19.280 4.860 -23.215 1.00 95.69 110 GLU A O 1
ATOM 865 N N . ILE A 1 111 ? 17.601 6.276 -23.704 1.00 93.50 111 ILE A N 1
ATOM 866 C CA . ILE A 1 111 ? 16.549 5.466 -23.076 1.00 93.50 111 ILE A CA 1
ATOM 867 C C . ILE A 1 111 ? 16.335 4.190 -23.892 1.00 93.50 111 ILE A C 1
ATOM 869 O O . ILE A 1 111 ? 16.028 4.244 -25.084 1.00 93.50 111 ILE A O 1
ATOM 873 N N . LYS A 1 112 ? 16.415 3.042 -23.219 1.00 93.50 112 LYS A N 1
ATOM 874 C CA . LYS A 1 112 ? 16.066 1.735 -23.779 1.00 93.50 112 LYS A CA 1
ATOM 875 C C . LYS A 1 112 ? 14.721 1.272 -23.236 1.00 93.50 112 LYS A C 1
ATOM 877 O O . LYS A 1 112 ? 14.416 1.473 -22.063 1.00 93.50 112 LYS A O 1
ATOM 882 N N . VAL A 1 113 ? 13.924 0.648 -24.099 1.00 94.31 113 VAL A N 1
ATOM 883 C CA . VAL A 1 113 ? 12.630 0.056 -23.744 1.00 94.31 113 VAL A CA 1
ATOM 884 C C . VAL A 1 113 ? 12.688 -1.429 -24.068 1.00 94.31 113 VAL A C 1
ATOM 886 O O . VAL A 1 113 ? 12.940 -1.805 -25.211 1.00 94.31 113 VAL A O 1
ATOM 889 N N . GLU A 1 114 ? 12.444 -2.259 -23.060 1.00 91.62 114 GLU A N 1
ATOM 890 C CA . GLU A 1 114 ? 12.426 -3.718 -23.167 1.00 91.62 114 GLU A CA 1
ATOM 891 C C . GLU A 1 114 ? 11.048 -4.238 -22.743 1.00 91.62 114 GLU A C 1
ATOM 893 O O . GLU A 1 114 ? 10.429 -3.704 -21.820 1.00 91.62 114 GLU A O 1
ATOM 898 N N . VAL A 1 115 ? 10.550 -5.264 -23.437 1.00 89.00 115 VAL A N 1
ATOM 899 C CA . VAL A 1 115 ? 9.275 -5.926 -23.126 1.00 89.00 115 VAL A CA 1
ATOM 900 C C . VAL A 1 115 ? 9.593 -7.338 -22.648 1.00 89.00 115 VAL A C 1
ATOM 902 O O . VAL A 1 115 ? 10.323 -8.057 -23.332 1.00 89.00 115 VAL A O 1
ATOM 905 N N . ALA A 1 116 ? 9.081 -7.696 -21.470 1.00 75.12 116 ALA A N 1
ATOM 906 C CA . ALA A 1 116 ? 9.229 -9.018 -20.863 1.00 75.12 116 ALA A CA 1
ATOM 907 C C . ALA A 1 116 ? 8.140 -9.992 -21.329 1.00 75.12 116 ALA A C 1
ATOM 909 O O . ALA A 1 116 ? 7.007 -9.523 -21.593 1.00 75.12 116 ALA A O 1
#